Protein AF-A0A6N8NSC6-F1 (afdb_monomer_lite)

Sequence (144 aa):
LTRPIISEYSGTIKFENVEEGVTVAKQMDEVTGLSTLVVIDAKRRTAATKGIRPQVKLLDSSGAEVKIPGTDHSVTIGFQVGALITVKDGQQVHVGEVLARIPTESQKTRDITGGLPRVAELFEARSPKDAAVLAEVTGTVSFG

Radius of gyration: 26.9 Å; chains: 1; bounding box: 73×30×63 Å

Foldseek 3Di:
DKDFDFDQAWAFKAKDLQDDPAQWHWDQDPVPRDTWIFGADRPDDDPVCVPRFIKIFGAHPVRHTPADPPDPDGDIGT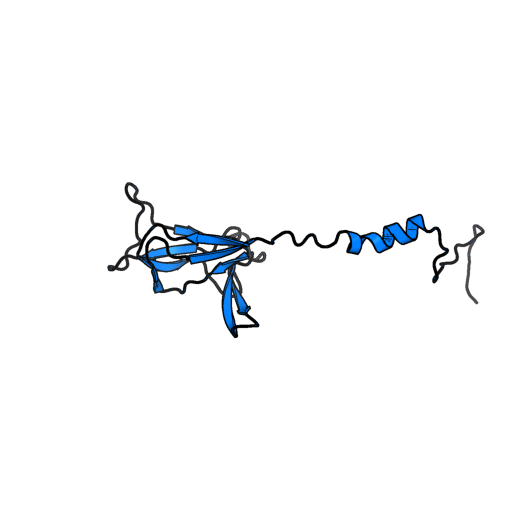DDHQWTAPDDHRDTDHRGDTGTIRDDPPPPVPPCVVVCPVVVCVVVPDDDPDDDDDDPDDDDDDDD

pLDDT: mean 81.23, std 14.31, range [49.88, 96.38]

Structure (mmCIF, N/CA/C/O backbone):
data_AF-A0A6N8NSC6-F1
#
_entry.id   AF-A0A6N8NSC6-F1
#
loop_
_atom_site.group_PDB
_atom_site.id
_atom_site.type_symbol
_atom_site.label_atom_id
_atom_site.label_alt_id
_atom_site.label_comp_id
_atom_site.label_asym_id
_atom_site.label_entity_id
_atom_site.label_seq_id
_atom_site.pdbx_PDB_ins_code
_atom_site.Cartn_x
_atom_site.Cartn_y
_atom_site.Cartn_z
_atom_site.occupancy
_atom_site.B_iso_or_equiv
_atom_site.auth_seq_id
_atom_site.auth_comp_id
_atom_site.auth_asym_id
_atom_site.auth_atom_id
_atom_site.pdbx_PDB_model_num
ATOM 1 N N . LEU A 1 1 ? -3.190 -10.294 -16.459 1.00 71.56 1 LEU A N 1
ATOM 2 C CA . LEU A 1 1 ? -4.136 -10.538 -15.341 1.00 71.56 1 LEU A CA 1
ATOM 3 C C . LEU A 1 1 ? -3.684 -9.724 -14.125 1.00 71.56 1 LEU A C 1
ATOM 5 O O . LEU A 1 1 ? -2.545 -9.268 -14.108 1.00 71.56 1 LEU A O 1
ATOM 9 N N . THR A 1 2 ? -4.533 -9.496 -13.124 1.00 83.12 2 THR A N 1
ATOM 10 C CA . THR A 1 2 ? -4.126 -8.836 -11.866 1.00 83.12 2 THR A CA 1
ATOM 11 C C . THR A 1 2 ? -4.566 -9.685 -10.686 1.00 83.12 2 THR A C 1
ATOM 13 O O . THR A 1 2 ? -5.714 -10.129 -10.679 1.00 83.12 2 THR A O 1
ATOM 16 N N . ARG A 1 3 ? -3.706 -9.875 -9.684 1.00 91.38 3 ARG A N 1
ATOM 17 C CA . ARG A 1 3 ? -4.076 -10.535 -8.427 1.00 91.38 3 ARG A CA 1
ATOM 18 C C . ARG A 1 3 ? -4.576 -9.478 -7.431 1.00 91.38 3 ARG A C 1
ATOM 20 O O . ARG A 1 3 ? -3.787 -8.599 -7.083 1.00 91.38 3 ARG A O 1
ATOM 27 N N . PRO A 1 4 ? -5.849 -9.506 -7.003 1.00 93.94 4 PRO A N 1
ATOM 28 C CA . PRO A 1 4 ? -6.360 -8.542 -6.035 1.00 93.94 4 PRO A CA 1
ATOM 29 C C . PRO A 1 4 ? -5.898 -8.885 -4.611 1.00 93.94 4 PRO A C 1
ATOM 31 O O . PRO A 1 4 ? -5.725 -10.054 -4.271 1.00 93.94 4 PRO A O 1
ATOM 34 N N . ILE A 1 5 ? -5.726 -7.856 -3.787 1.00 94.50 5 ILE A N 1
ATOM 35 C CA . ILE A 1 5 ? -5.630 -7.936 -2.328 1.00 94.50 5 ILE A CA 1
ATOM 36 C C . ILE A 1 5 ? -6.976 -7.449 -1.795 1.00 94.50 5 ILE A C 1
ATOM 38 O O . ILE A 1 5 ? -7.385 -6.329 -2.103 1.00 94.50 5 ILE A O 1
ATOM 42 N N . ILE A 1 6 ? -7.671 -8.308 -1.056 1.00 94.62 6 ILE A N 1
ATOM 43 C CA . ILE A 1 6 ? -9.063 -8.113 -0.643 1.00 94.62 6 ILE A CA 1
ATOM 44 C C . ILE A 1 6 ? -9.126 -7.997 0.880 1.00 94.62 6 ILE A C 1
ATOM 46 O O . ILE A 1 6 ? -8.399 -8.706 1.574 1.00 94.62 6 ILE A O 1
ATOM 50 N N . SER A 1 7 ? -9.983 -7.113 1.391 1.00 94.12 7 SER A N 1
ATOM 51 C CA . SER A 1 7 ? -10.252 -7.024 2.826 1.00 94.12 7 SER A CA 1
ATOM 52 C C . SER A 1 7 ? -11.219 -8.117 3.282 1.00 94.12 7 SER A C 1
ATOM 54 O O . SER A 1 7 ? -12.296 -8.281 2.710 1.00 94.12 7 SER A O 1
ATOM 56 N N . GLU A 1 8 ? -10.872 -8.828 4.352 1.00 92.31 8 GLU A N 1
ATOM 57 C CA . GLU A 1 8 ? -11.766 -9.785 5.024 1.00 92.31 8 GLU A CA 1
ATOM 58 C C . GLU A 1 8 ? -12.642 -9.125 6.100 1.00 92.31 8 GLU A C 1
ATOM 60 O O . GLU A 1 8 ? -13.584 -9.735 6.599 1.00 92.31 8 GLU A O 1
ATOM 65 N N . TYR A 1 9 ? -12.353 -7.867 6.440 1.00 93.38 9 TYR A N 1
ATOM 66 C CA . TYR A 1 9 ? -13.011 -7.131 7.515 1.00 93.38 9 TYR A CA 1
ATOM 67 C C . TYR A 1 9 ? -13.478 -5.760 7.024 1.00 93.38 9 TYR A C 1
ATOM 69 O O . TYR A 1 9 ? -12.880 -5.161 6.126 1.00 93.38 9 TYR A O 1
ATOM 77 N N . SER A 1 10 ? -14.548 -5.256 7.631 1.00 93.75 10 SER A N 1
ATOM 78 C CA . SER A 1 10 ? -15.019 -3.888 7.408 1.00 93.75 10 SER A CA 1
ATOM 79 C C . SER A 1 10 ? -14.336 -2.929 8.378 1.00 93.75 10 SER A C 1
ATOM 81 O O . SER A 1 10 ? -14.073 -3.288 9.524 1.00 93.75 10 SER A O 1
ATOM 83 N N . GLY A 1 11 ? -14.102 -1.697 7.945 1.00 94.50 11 GLY A N 1
ATOM 84 C CA . GLY A 1 11 ? -13.529 -0.657 8.793 1.00 94.50 11 GLY A CA 1
ATOM 85 C C . GLY A 1 11 ? -13.060 0.545 7.991 1.00 94.50 11 GLY A C 1
ATOM 86 O O . GLY A 1 11 ? -13.210 0.602 6.775 1.00 94.50 11 GLY A O 1
ATOM 87 N N . THR A 1 12 ? -12.485 1.514 8.680 1.00 96.38 12 THR A N 1
ATOM 88 C CA . THR A 1 12 ? -11.854 2.682 8.075 1.00 96.38 12 THR A CA 1
ATOM 89 C C . THR A 1 12 ? -10.374 2.394 7.864 1.00 96.38 12 THR A C 1
ATOM 91 O O . THR A 1 12 ? -9.669 2.015 8.796 1.00 96.38 12 THR A O 1
ATOM 94 N N . ILE A 1 13 ? -9.900 2.571 6.635 1.00 95.88 13 ILE A N 1
ATOM 95 C CA . ILE A 1 13 ? -8.503 2.384 6.248 1.00 95.88 13 ILE A CA 1
ATOM 96 C C . ILE A 1 13 ? -7.626 3.359 7.030 1.00 95.88 13 ILE A C 1
ATOM 98 O O . ILE A 1 13 ? -7.851 4.568 6.996 1.00 95.88 13 ILE A O 1
ATOM 102 N N . LYS A 1 14 ? -6.594 2.828 7.682 1.00 95.94 14 LYS A N 1
ATOM 103 C CA . LYS A 1 14 ? -5.501 3.601 8.256 1.00 95.94 14 LYS A CA 1
ATOM 104 C C . LYS A 1 14 ? -4.185 3.142 7.654 1.00 95.94 14 LYS A C 1
ATOM 106 O O . LYS A 1 14 ? -3.768 2.002 7.851 1.00 95.94 14 LYS A O 1
ATOM 111 N N . PHE A 1 15 ? -3.536 4.023 6.909 1.00 95.25 15 PHE A N 1
ATOM 112 C CA . PHE A 1 15 ? -2.228 3.752 6.331 1.00 95.25 15 PHE A CA 1
ATOM 113 C C . PHE A 1 15 ? -1.142 3.733 7.405 1.00 95.25 15 PHE A C 1
ATOM 115 O O . PHE A 1 15 ? -1.070 4.609 8.266 1.00 95.25 15 PHE A O 1
ATOM 122 N N . GLU A 1 16 ? -0.265 2.740 7.311 1.00 93.19 16 GLU A N 1
ATOM 123 C CA . GLU A 1 16 ? 0.936 2.615 8.122 1.00 93.19 16 GLU A CA 1
ATOM 124 C C . GLU A 1 16 ? 2.114 2.336 7.187 1.00 93.19 16 GLU A C 1
ATOM 126 O O . GLU A 1 16 ? 2.049 1.467 6.316 1.00 93.19 16 GLU A O 1
ATOM 131 N N . ASN A 1 17 ? 3.194 3.102 7.337 1.00 90.38 17 ASN A N 1
ATOM 132 C CA . ASN A 1 17 ? 4.372 3.031 6.470 1.00 90.38 17 ASN A CA 1
ATOM 133 C C . ASN A 1 17 ? 4.086 3.287 4.976 1.00 90.38 17 ASN A C 1
ATOM 135 O O . ASN A 1 17 ? 4.789 2.752 4.117 1.00 90.38 17 ASN A O 1
ATOM 139 N N . VAL A 1 18 ? 3.059 4.074 4.638 1.00 91.00 18 VAL A N 1
ATOM 140 C CA . VAL A 1 18 ? 2.748 4.498 3.261 1.00 91.00 18 VAL A CA 1
ATOM 141 C C . VAL A 1 18 ? 3.238 5.933 3.070 1.00 91.00 18 VAL A C 1
ATOM 143 O O . VAL A 1 18 ? 2.538 6.888 3.389 1.00 91.00 18 VAL A O 1
ATOM 146 N N . GLU A 1 19 ? 4.459 6.081 2.564 1.00 90.00 19 GLU A N 1
ATOM 147 C CA . GLU A 1 19 ? 5.145 7.361 2.402 1.00 90.00 19 GLU A CA 1
ATOM 148 C C . GLU A 1 19 ? 5.550 7.560 0.938 1.00 90.00 19 GLU A C 1
ATOM 150 O O . GLU A 1 19 ? 6.284 6.748 0.358 1.00 90.00 19 GLU A O 1
ATOM 155 N N . GLU A 1 20 ? 5.064 8.645 0.330 1.00 89.31 20 GLU A N 1
ATOM 156 C CA . GLU A 1 20 ? 5.353 8.977 -1.065 1.00 89.31 20 GLU A CA 1
ATOM 157 C C . GLU A 1 20 ? 6.847 9.275 -1.267 1.00 89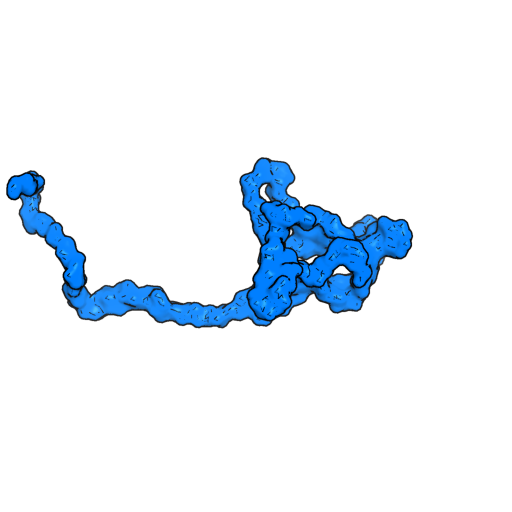.31 20 GLU A C 1
ATOM 159 O O . GLU A 1 20 ? 7.465 10.037 -0.529 1.00 89.31 20 GLU A O 1
ATOM 164 N N . GLY A 1 21 ? 7.445 8.633 -2.270 1.00 86.50 21 GLY A N 1
ATOM 165 C CA . GLY A 1 21 ? 8.876 8.686 -2.560 1.00 86.50 21 GLY A CA 1
ATOM 16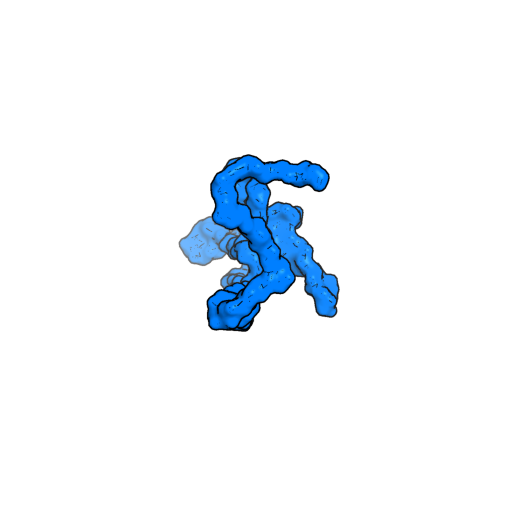6 C C . GLY A 1 21 ? 9.738 7.758 -1.695 1.00 86.50 21 GLY A C 1
ATOM 167 O O . GLY A 1 21 ? 10.926 7.610 -1.994 1.00 86.50 21 GLY A O 1
ATOM 168 N N . VAL A 1 22 ? 9.168 7.115 -0.667 1.00 87.69 22 VAL A N 1
ATOM 169 C CA . VAL A 1 22 ? 9.888 6.200 0.237 1.00 87.69 22 VAL A CA 1
ATOM 170 C C . VAL A 1 22 ? 9.406 4.761 0.068 1.00 87.69 22 VAL A C 1
ATOM 172 O O . VAL A 1 22 ? 10.191 3.909 -0.344 1.00 87.69 22 VAL A O 1
ATOM 175 N N . THR A 1 23 ? 8.132 4.486 0.356 1.00 89.06 23 THR A N 1
ATOM 176 C CA . THR A 1 23 ? 7.527 3.143 0.253 1.00 89.06 23 THR A CA 1
ATOM 177 C C . THR A 1 23 ? 6.495 3.046 -0.864 1.00 89.06 23 THR A C 1
ATOM 179 O O . THR A 1 23 ? 6.217 1.952 -1.357 1.00 89.06 23 THR A O 1
ATOM 182 N N . VAL A 1 24 ? 5.954 4.181 -1.316 1.00 92.12 24 VAL A N 1
ATOM 183 C CA . VAL A 1 24 ? 5.065 4.262 -2.478 1.00 92.12 24 VAL A CA 1
ATOM 184 C C . VAL A 1 24 ? 5.501 5.363 -3.438 1.00 92.12 24 VAL A C 1
ATOM 186 O O . VAL A 1 24 ? 6.109 6.349 -3.040 1.00 92.12 24 VAL A O 1
ATOM 189 N N . ALA A 1 25 ? 5.182 5.213 -4.716 1.00 91.56 25 ALA A N 1
ATOM 190 C CA . ALA A 1 25 ? 5.338 6.240 -5.735 1.00 91.56 25 ALA A CA 1
ATOM 191 C C . ALA A 1 25 ? 3.992 6.517 -6.398 1.00 91.56 25 ALA A C 1
ATOM 193 O O . ALA A 1 25 ? 3.191 5.608 -6.612 1.00 91.56 25 ALA A O 1
ATOM 194 N N . LYS A 1 26 ? 3.750 7.774 -6.751 1.00 90.50 26 LYS A N 1
ATOM 195 C CA . LYS A 1 26 ? 2.569 8.170 -7.506 1.00 90.50 26 LYS A CA 1
ATOM 196 C C . LYS A 1 26 ? 2.795 7.866 -8.985 1.00 90.50 26 LYS A C 1
ATOM 198 O O . LYS A 1 26 ? 3.675 8.447 -9.613 1.00 90.50 26 LYS A O 1
ATOM 203 N N . GLN A 1 27 ? 2.010 6.950 -9.536 1.00 84.75 27 GLN A N 1
ATOM 204 C CA . GLN A 1 27 ? 1.983 6.654 -10.962 1.00 84.75 27 GLN A CA 1
ATOM 205 C C . GLN A 1 27 ? 0.726 7.265 -11.571 1.00 84.75 27 GLN A C 1
ATOM 207 O O . GLN A 1 27 ? -0.387 7.024 -11.104 1.00 84.75 27 GLN A O 1
ATOM 212 N N . MET A 1 28 ? 0.911 8.071 -12.610 1.00 81.31 28 MET A N 1
ATOM 213 C CA . MET A 1 28 ? -0.194 8.594 -13.400 1.00 81.31 28 MET A CA 1
ATOM 214 C C . MET A 1 28 ? -0.574 7.553 -14.451 1.00 81.31 28 MET A C 1
ATOM 216 O O . MET A 1 28 ? 0.288 7.047 -15.167 1.00 81.31 28 MET A O 1
ATOM 220 N N . ASP A 1 29 ? -1.853 7.213 -14.515 1.00 75.94 29 ASP A N 1
ATOM 221 C CA . ASP A 1 29 ? -2.407 6.458 -15.631 1.00 75.94 29 ASP A CA 1
ATOM 222 C C . ASP A 1 29 ? -2.562 7.409 -16.828 1.00 75.94 29 ASP A C 1
ATOM 224 O O . ASP A 1 29 ? -3.281 8.404 -16.744 1.00 75.94 29 ASP A O 1
ATOM 228 N N . GLU A 1 30 ? -1.868 7.124 -17.929 1.00 71.75 30 GLU A N 1
ATOM 229 C CA . GLU A 1 30 ? -1.856 7.960 -19.137 1.00 71.75 30 GLU A CA 1
ATOM 230 C C . GLU A 1 30 ? -3.227 8.043 -19.826 1.00 71.75 30 GLU A C 1
ATOM 232 O O . GLU A 1 30 ? -3.496 9.007 -20.539 1.00 71.75 30 GLU A O 1
ATOM 237 N N . VAL A 1 31 ? -4.104 7.055 -19.612 1.00 73.94 31 VAL A N 1
ATOM 238 C CA . VAL A 1 31 ? -5.428 7.006 -20.248 1.00 73.94 31 VAL A CA 1
ATOM 239 C C . VAL A 1 31 ? -6.449 7.800 -19.443 1.00 73.94 31 VAL A C 1
ATOM 241 O O . VAL A 1 31 ? -7.227 8.569 -20.002 1.00 73.94 31 VAL A O 1
ATOM 244 N N . THR A 1 32 ? -6.470 7.601 -18.124 1.00 75.62 32 THR A N 1
ATOM 245 C CA . THR A 1 32 ? -7.486 8.203 -17.244 1.00 75.62 32 THR A CA 1
ATOM 246 C C . THR A 1 32 ? -7.026 9.505 -16.588 1.00 75.62 3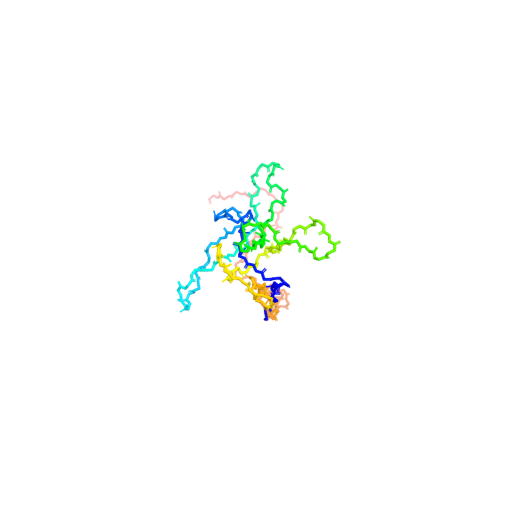2 THR A C 1
ATOM 248 O O . THR A 1 32 ? -7.852 10.241 -16.052 1.00 75.62 32 THR A O 1
ATOM 251 N N . GLY A 1 33 ? -5.720 9.793 -16.588 1.00 76.94 33 GLY A N 1
ATOM 252 C CA . GLY A 1 33 ? -5.113 10.912 -15.860 1.00 76.94 33 GLY A CA 1
ATOM 253 C C . GLY A 1 33 ? -5.157 10.754 -14.335 1.00 76.94 33 GLY A C 1
ATOM 254 O O . GLY A 1 33 ? -4.708 11.639 -13.600 1.00 76.94 33 GLY A O 1
ATOM 255 N N . LEU A 1 34 ? -5.695 9.639 -13.828 1.00 76.38 34 LEU A N 1
ATOM 256 C CA . LEU A 1 34 ? -5.798 9.380 -12.401 1.00 76.38 34 LEU A CA 1
ATOM 257 C C . LEU A 1 34 ? -4.440 8.966 -11.844 1.00 76.38 34 LEU A C 1
ATOM 259 O O . LEU A 1 34 ? -3.685 8.192 -12.431 1.00 76.38 34 LEU A O 1
ATOM 263 N N . SER A 1 35 ? -4.133 9.495 -10.668 1.00 80.50 35 SER A N 1
ATOM 264 C CA . SER A 1 35 ? -2.922 9.143 -9.943 1.00 80.50 35 SER A CA 1
ATOM 265 C C . SER A 1 35 ? -3.186 7.970 -9.008 1.00 80.50 35 SER A C 1
ATOM 267 O O . SER A 1 35 ? -4.016 8.077 -8.108 1.00 80.50 35 SER A O 1
ATOM 269 N N . THR A 1 36 ? -2.453 6.879 -9.201 1.00 86.62 36 THR A N 1
ATOM 270 C CA . THR A 1 36 ? -2.504 5.670 -8.372 1.00 86.62 36 THR A CA 1
ATOM 271 C C . THR A 1 36 ? -1.213 5.546 -7.573 1.00 86.62 36 THR A C 1
ATOM 273 O O . THR A 1 36 ? -0.137 5.880 -8.068 1.00 86.62 36 THR A O 1
ATOM 276 N N . LEU A 1 37 ? -1.298 5.073 -6.331 1.00 92.25 37 LEU A N 1
ATOM 277 C CA . LEU A 1 37 ? -0.111 4.791 -5.526 1.00 92.25 37 LEU A CA 1
ATOM 278 C C . LEU A 1 37 ? 0.413 3.393 -5.855 1.00 92.25 37 LEU A C 1
ATOM 280 O O . LEU A 1 37 ? -0.337 2.420 -5.837 1.00 92.25 37 LEU A O 1
ATOM 284 N N . VAL A 1 38 ? 1.706 3.291 -6.134 1.00 92.94 38 VAL A N 1
ATOM 285 C CA . VAL A 1 38 ? 2.389 2.038 -6.459 1.00 92.94 38 VAL A CA 1
ATOM 286 C C . VAL A 1 38 ? 3.430 1.761 -5.404 1.00 92.94 38 VAL A C 1
ATOM 288 O O . VAL A 1 38 ? 4.268 2.613 -5.123 1.00 92.94 38 VAL A O 1
ATOM 291 N N . VAL A 1 39 ? 3.397 0.570 -4.821 1.00 92.19 39 VAL A N 1
ATOM 292 C CA . VAL A 1 39 ? 4.388 0.175 -3.822 1.00 92.19 39 VAL A CA 1
ATOM 293 C C . VAL A 1 39 ? 5.745 -0.007 -4.481 1.00 92.19 39 VAL A C 1
ATOM 295 O O . VAL A 1 39 ? 5.899 -0.817 -5.397 1.00 92.19 39 VAL A O 1
ATOM 298 N N . ILE A 1 40 ? 6.737 0.719 -3.978 1.00 89.88 40 ILE A N 1
ATOM 299 C CA . ILE A 1 40 ? 8.124 0.648 -4.432 1.00 89.88 40 ILE A CA 1
ATOM 300 C C . ILE A 1 40 ? 8.993 -0.008 -3.364 1.00 89.88 40 ILE A C 1
ATOM 302 O O . ILE A 1 40 ? 8.657 -0.028 -2.182 1.00 89.88 40 ILE A O 1
ATOM 306 N N . ASP A 1 41 ? 10.129 -0.557 -3.786 1.00 84.06 41 ASP A N 1
ATOM 307 C CA . ASP A 1 41 ? 11.143 -1.001 -2.837 1.00 84.06 41 ASP A CA 1
ATOM 308 C C . ASP A 1 41 ? 11.776 0.221 -2.161 1.00 84.06 41 ASP A C 1
ATOM 310 O O . ASP A 1 41 ? 12.192 1.174 -2.833 1.00 84.06 41 ASP A O 1
ATOM 314 N N . ALA A 1 42 ? 11.860 0.188 -0.833 1.00 71.56 42 ALA A N 1
ATOM 315 C CA . ALA A 1 42 ? 12.476 1.241 -0.047 1.00 71.56 42 ALA A CA 1
ATOM 316 C C . ALA A 1 42 ? 13.984 1.254 -0.343 1.00 71.56 42 ALA A C 1
ATOM 318 O O . ALA A 1 42 ? 14.775 0.503 0.235 1.00 71.56 42 ALA A O 1
ATOM 319 N N . LYS A 1 43 ? 14.408 2.099 -1.292 1.00 62.12 43 LYS A N 1
ATOM 320 C CA . LYS A 1 43 ? 15.816 2.224 -1.686 1.00 62.12 43 LYS A CA 1
ATOM 321 C C . LYS A 1 43 ? 16.672 2.592 -0.474 1.00 62.12 43 LYS A C 1
ATOM 323 O O . LYS A 1 43 ? 16.679 3.740 -0.043 1.00 62.12 43 LYS A O 1
ATOM 328 N N . ARG A 1 44 ? 17.427 1.600 0.018 1.00 53.94 44 ARG A N 1
ATOM 329 C CA . ARG A 1 44 ? 18.662 1.686 0.825 1.00 53.94 44 ARG A CA 1
ATOM 330 C C . ARG A 1 44 ? 18.925 3.073 1.440 1.00 53.94 44 ARG A C 1
ATOM 332 O O . ARG A 1 44 ? 19.846 3.771 1.024 1.00 53.94 44 ARG A O 1
ATOM 339 N N . ARG A 1 45 ? 18.186 3.443 2.486 1.00 53.31 45 ARG A N 1
ATOM 340 C CA . ARG A 1 45 ? 18.664 4.419 3.471 1.00 53.31 45 ARG A CA 1
ATOM 341 C C . ARG A 1 45 ? 18.573 3.804 4.858 1.00 53.31 45 ARG A C 1
ATOM 343 O O . ARG A 1 45 ? 17.501 3.365 5.250 1.00 53.31 45 ARG A O 1
ATOM 350 N N . THR A 1 46 ? 19.743 3.773 5.506 1.00 52.41 46 THR A N 1
ATOM 351 C CA . THR A 1 46 ? 20.055 3.347 6.884 1.00 52.41 46 THR A CA 1
ATOM 352 C C . THR A 1 46 ? 19.579 1.942 7.291 1.00 52.41 46 THR A C 1
ATOM 354 O O . THR A 1 46 ? 18.575 1.412 6.829 1.00 52.41 46 THR A O 1
ATOM 357 N N . ALA A 1 47 ? 20.337 1.279 8.168 1.00 53.28 47 ALA A N 1
ATOM 358 C CA . ALA A 1 47 ? 20.039 -0.082 8.628 1.00 53.28 47 ALA A CA 1
ATOM 359 C C . ALA A 1 47 ? 18.671 -0.219 9.340 1.00 53.28 47 ALA A C 1
ATOM 361 O O . ALA A 1 47 ? 18.181 -1.335 9.474 1.00 53.28 47 ALA A O 1
ATOM 362 N N . ALA A 1 48 ? 18.049 0.898 9.740 1.00 53.69 48 ALA A N 1
ATOM 363 C CA . ALA A 1 48 ? 16.766 0.963 10.442 1.00 53.69 48 ALA A CA 1
ATOM 364 C C . ALA A 1 48 ? 15.525 0.882 9.526 1.00 53.69 48 ALA A C 1
ATOM 366 O O . ALA A 1 48 ? 14.459 0.497 9.989 1.00 53.69 48 ALA A O 1
ATOM 367 N N . THR A 1 49 ? 15.651 1.192 8.230 1.00 52.09 49 THR A N 1
ATOM 368 C CA . THR A 1 49 ? 14.528 1.176 7.261 1.00 52.09 49 THR A CA 1
ATOM 369 C C . THR A 1 49 ? 14.454 -0.146 6.481 1.00 52.09 49 THR A C 1
ATOM 371 O O . THR A 1 49 ? 13.575 -0.356 5.645 1.00 52.09 49 THR A O 1
ATOM 374 N N . LYS A 1 50 ? 15.397 -1.066 6.731 1.00 52.06 50 LYS A N 1
ATOM 375 C CA . LYS A 1 50 ? 15.442 -2.395 6.110 1.00 52.06 50 LYS A CA 1
ATOM 376 C C . LYS A 1 50 ? 14.264 -3.230 6.622 1.00 52.06 50 LYS A C 1
ATOM 378 O O . LYS A 1 50 ? 14.317 -3.773 7.718 1.00 52.06 50 LYS A O 1
ATOM 383 N N . GLY A 1 51 ? 13.225 -3.359 5.802 1.00 63.84 51 GLY A N 1
ATOM 384 C CA . GLY A 1 51 ? 12.074 -4.220 6.085 1.00 63.84 51 GLY A CA 1
ATOM 385 C C . GLY A 1 51 ? 10.783 -3.487 6.442 1.00 63.84 51 GLY A C 1
ATOM 386 O O . GLY A 1 51 ? 9.788 -4.157 6.704 1.00 63.84 51 GLY A O 1
ATOM 387 N N . ILE A 1 52 ? 10.765 -2.151 6.402 1.00 77.25 52 ILE A N 1
ATOM 388 C CA . ILE A 1 52 ? 9.519 -1.390 6.513 1.00 77.25 52 ILE A CA 1
ATOM 389 C C . ILE A 1 52 ? 8.673 -1.672 5.269 1.00 77.25 52 ILE A C 1
ATOM 391 O O . ILE A 1 52 ? 9.098 -1.409 4.143 1.00 77.25 52 ILE A O 1
ATOM 395 N N . ARG A 1 53 ? 7.489 -2.252 5.476 1.00 83.62 53 ARG A N 1
ATOM 396 C CA . ARG A 1 53 ? 6.534 -2.563 4.411 1.00 83.62 53 ARG A CA 1
ATOM 397 C C . ARG A 1 53 ? 5.300 -1.679 4.570 1.00 83.62 53 ARG A C 1
ATOM 399 O O . ARG A 1 53 ? 4.799 -1.578 5.692 1.00 83.62 53 ARG A O 1
ATOM 406 N N . PRO A 1 54 ? 4.808 -1.066 3.481 1.00 92.31 54 PRO A N 1
ATOM 407 C CA . PRO A 1 54 ? 3.548 -0.345 3.522 1.00 92.31 54 PRO A CA 1
ATOM 408 C C . PRO A 1 54 ? 2.422 -1.320 3.834 1.00 92.31 54 PRO A C 1
ATOM 410 O O . PRO A 1 54 ? 2.334 -2.401 3.245 1.00 92.31 54 PRO A O 1
ATOM 413 N N . GLN A 1 55 ? 1.571 -0.936 4.772 1.00 94.19 55 GLN A N 1
ATOM 414 C CA . GLN A 1 55 ? 0.461 -1.750 5.225 1.00 94.19 55 GLN A CA 1
ATOM 415 C C . GLN A 1 55 ? -0.734 -0.887 5.609 1.00 94.19 55 GLN A C 1
ATOM 417 O O . GLN A 1 55 ? -0.660 0.338 5.710 1.00 94.19 55 GLN A O 1
ATOM 422 N N . VAL A 1 56 ? -1.859 -1.558 5.793 1.00 94.88 56 VAL A N 1
ATOM 423 C CA . VAL A 1 56 ? -3.119 -0.958 6.195 1.00 94.88 56 VAL A CA 1
ATOM 424 C C . VAL A 1 56 ? -3.603 -1.622 7.460 1.00 94.88 56 VAL A C 1
ATOM 426 O O . VAL A 1 56 ? -3.649 -2.849 7.541 1.00 94.88 56 VAL A O 1
ATOM 429 N N . LYS A 1 57 ? -4.032 -0.798 8.405 1.00 94.81 57 LYS A N 1
ATOM 430 C CA . LYS A 1 57 ? -4.869 -1.207 9.522 1.00 94.81 57 LYS A CA 1
ATOM 431 C C . LYS A 1 57 ? -6.307 -0.791 9.265 1.00 94.81 57 LYS A C 1
ATOM 433 O O . LYS A 1 57 ? -6.569 0.148 8.514 1.00 94.81 57 LYS A O 1
ATOM 438 N N . LEU A 1 58 ? -7.237 -1.492 9.894 1.00 94.94 58 LEU A N 1
ATOM 439 C CA . LEU A 1 58 ? -8.649 -1.136 9.862 1.00 94.94 58 LEU A CA 1
ATOM 440 C C . LEU A 1 58 ? -9.047 -0.578 11.218 1.00 94.94 58 LEU A C 1
ATOM 442 O O . LEU A 1 58 ? -8.726 -1.170 12.245 1.00 94.94 58 LEU A O 1
ATOM 446 N N . LEU A 1 59 ? -9.741 0.553 11.211 1.00 94.44 59 LEU A N 1
ATOM 447 C CA . LEU A 1 59 ? -10.322 1.164 12.398 1.00 94.44 59 LEU A CA 1
ATOM 448 C C . LEU A 1 59 ? -11.831 0.924 12.423 1.00 94.44 59 LEU A C 1
ATOM 450 O O . LEU A 1 59 ? -12.491 0.943 11.385 1.00 94.44 59 LEU A O 1
ATOM 454 N N . ASP A 1 60 ? -12.385 0.708 13.604 1.00 92.50 60 ASP A N 1
ATOM 455 C CA . ASP A 1 60 ? -13.823 0.634 13.811 1.00 92.50 60 ASP A CA 1
ATOM 456 C C . ASP A 1 60 ? -14.457 2.037 13.902 1.00 92.50 60 ASP A C 1
ATOM 458 O O . ASP A 1 60 ? -13.797 3.071 13.760 1.00 92.50 60 ASP A O 1
ATOM 462 N N . SER A 1 61 ? -15.766 2.093 14.152 1.00 89.00 61 SER A N 1
ATOM 463 C CA . SER A 1 61 ? -16.505 3.352 14.315 1.00 89.00 61 SER A CA 1
ATOM 464 C C . SER A 1 61 ? -16.080 4.180 15.534 1.00 89.00 61 SER A C 1
ATOM 466 O O . SER A 1 61 ? -16.398 5.364 15.600 1.00 89.00 61 SER A O 1
ATOM 468 N N . SER A 1 62 ? -15.400 3.570 16.506 1.00 88.25 62 SER A N 1
ATOM 469 C CA . SER A 1 62 ? -14.847 4.242 17.686 1.00 88.25 62 SER A CA 1
ATOM 470 C C . SER A 1 62 ? -13.407 4.725 17.476 1.00 88.25 62 SER A C 1
ATOM 472 O O . SER A 1 62 ? -12.853 5.402 18.340 1.00 88.25 62 SER A O 1
ATOM 474 N N . GLY A 1 63 ? -12.809 4.416 16.320 1.00 88.12 63 GLY A N 1
ATOM 475 C CA . GLY A 1 63 ? -11.415 4.714 16.009 1.00 88.12 63 GLY A CA 1
ATOM 476 C C . GLY A 1 63 ? -10.422 3.711 16.600 1.00 88.12 63 GLY A C 1
ATOM 477 O O . GLY A 1 63 ? -9.220 3.964 16.545 1.00 88.12 63 GLY A O 1
ATOM 478 N N . ALA A 1 64 ? -10.893 2.590 17.154 1.00 90.12 64 ALA A N 1
ATOM 479 C CA . ALA A 1 64 ? -10.042 1.515 17.649 1.00 90.12 64 ALA A CA 1
ATOM 480 C C . ALA A 1 64 ? -9.682 0.539 16.522 1.00 90.12 64 ALA A C 1
ATOM 482 O O . ALA A 1 64 ? -10.424 0.384 15.555 1.00 90.12 64 ALA A O 1
ATOM 483 N N . GLU A 1 65 ? -8.531 -0.124 16.629 1.00 92.44 65 GLU A N 1
ATOM 484 C CA . GLU A 1 65 ? -8.104 -1.104 15.628 1.00 92.44 65 GLU A CA 1
ATOM 485 C C . GLU A 1 65 ? -9.029 -2.331 15.636 1.00 92.44 65 GLU A C 1
ATOM 487 O O . GLU A 1 65 ? -9.269 -2.947 16.678 1.00 92.44 65 GLU A O 1
ATOM 492 N N . VAL A 1 66 ? -9.524 -2.710 14.457 1.00 91.44 66 VAL A N 1
ATOM 493 C CA . VAL A 1 66 ? -10.303 -3.935 14.264 1.00 91.44 66 VAL A CA 1
ATOM 494 C C . VAL A 1 66 ? -9.400 -5.123 14.568 1.00 91.44 66 VAL A C 1
ATOM 496 O O . VAL A 1 66 ? -8.320 -5.253 13.991 1.00 91.44 66 VAL A O 1
ATOM 499 N N . LYS A 1 67 ? -9.845 -6.005 15.461 1.00 91.75 67 LYS A N 1
ATOM 500 C CA . LYS A 1 67 ? -9.123 -7.224 15.841 1.00 91.75 67 LYS A CA 1
ATOM 501 C C . LYS A 1 67 ? -9.612 -8.438 15.061 1.00 91.75 67 LYS A C 1
ATOM 503 O O . LYS A 1 67 ? -10.785 -8.531 14.702 1.00 91.75 67 LYS A O 1
ATOM 508 N N . ILE A 1 68 ? -8.710 -9.390 14.844 1.00 88.56 68 ILE A N 1
ATOM 509 C CA . ILE A 1 68 ? -9.037 -10.692 14.262 1.00 88.56 68 ILE A CA 1
ATOM 510 C C . ILE A 1 68 ? -9.864 -11.491 15.287 1.00 88.56 68 ILE A C 1
ATOM 512 O O . ILE A 1 68 ? -9.415 -11.646 16.429 1.00 88.56 68 ILE A O 1
ATOM 516 N N . PRO A 1 69 ? -11.038 -12.035 14.911 1.00 84.62 69 PRO A N 1
ATOM 517 C CA . PRO A 1 69 ? -11.894 -12.804 15.806 1.00 84.62 69 PRO A CA 1
ATOM 518 C C . PRO A 1 69 ? -11.136 -13.936 16.505 1.00 84.62 69 PRO A C 1
ATOM 520 O O . PRO A 1 69 ? -10.474 -14.748 15.865 1.00 84.62 69 PRO A O 1
ATOM 523 N N . GLY A 1 70 ? -11.246 -13.993 17.833 1.00 85.62 70 GLY A N 1
ATOM 524 C CA . GLY A 1 70 ? -10.582 -15.014 18.647 1.00 85.62 70 GLY A CA 1
ATOM 525 C C . GLY A 1 70 ? -9.115 -14.728 18.981 1.00 85.62 70 GLY A C 1
ATOM 526 O O . GLY A 1 70 ? -8.479 -15.567 19.612 1.00 85.62 70 GLY A O 1
ATOM 527 N N . THR A 1 71 ? -8.575 -13.562 18.609 1.00 89.69 71 THR A N 1
ATOM 528 C CA . THR A 1 71 ? -7.219 -13.141 18.993 1.00 89.69 71 THR A CA 1
ATOM 529 C C . THR A 1 71 ? -7.186 -11.678 19.433 1.00 89.69 71 THR A C 1
ATOM 531 O O . THR A 1 71 ? -8.079 -10.898 19.112 1.00 89.69 71 THR A O 1
ATOM 534 N N . ASP A 1 72 ? -6.118 -11.283 20.124 1.00 86.19 72 ASP A N 1
ATOM 535 C CA . ASP A 1 72 ? -5.846 -9.875 20.441 1.00 86.19 72 ASP A CA 1
ATOM 536 C C . ASP A 1 72 ? -5.073 -9.133 19.339 1.00 86.19 72 ASP A C 1
ATOM 538 O O . ASP A 1 72 ? -4.668 -7.985 19.524 1.00 86.19 72 ASP A O 1
ATOM 542 N N . HIS A 1 73 ? -4.876 -9.765 18.180 1.00 87.56 73 HIS A N 1
ATOM 543 C CA . HIS A 1 73 ? -4.129 -9.182 17.074 1.00 87.56 73 HIS A CA 1
ATOM 544 C C . HIS A 1 73 ? -5.013 -8.292 16.203 1.00 87.56 73 HIS A C 1
ATOM 546 O O . HIS A 1 73 ? -6.085 -8.698 15.750 1.00 87.56 73 HIS A O 1
ATOM 552 N N . SER A 1 74 ? -4.526 -7.087 15.924 1.00 89.56 74 SER A N 1
ATOM 553 C CA . SER A 1 74 ? -5.159 -6.152 15.000 1.00 89.56 74 SER A CA 1
ATOM 554 C C . SER A 1 74 ? -5.041 -6.620 13.551 1.00 89.56 74 SER A C 1
ATOM 556 O O . SER A 1 74 ? -3.994 -7.111 13.117 1.00 89.56 74 SER A O 1
ATOM 558 N N . VAL A 1 75 ? -6.100 -6.408 12.773 1.00 91.25 75 VAL A N 1
ATOM 559 C CA . VAL A 1 75 ? -6.124 -6.671 11.335 1.00 91.25 75 VAL A CA 1
ATOM 560 C C . VAL A 1 75 ? -5.131 -5.738 10.654 1.00 91.25 75 VAL A C 1
ATOM 562 O O . VAL A 1 75 ? -5.318 -4.521 10.622 1.00 91.25 75 VAL A O 1
ATOM 565 N N . THR A 1 76 ? -4.073 -6.328 10.105 1.00 91.94 76 THR A N 1
ATOM 566 C CA . THR A 1 76 ? -3.023 -5.611 9.381 1.00 91.94 76 THR A CA 1
ATOM 567 C C . THR A 1 76 ? -2.812 -6.276 8.030 1.00 91.94 76 THR A C 1
ATOM 569 O O . THR A 1 76 ? -2.546 -7.475 7.953 1.00 91.94 76 THR A O 1
ATOM 572 N N . ILE A 1 77 ? -2.933 -5.501 6.955 1.00 93.75 77 ILE A N 1
ATOM 573 C CA . ILE A 1 77 ? -2.854 -5.983 5.576 1.00 93.75 77 ILE A CA 1
ATOM 574 C C . ILE A 1 77 ? -1.665 -5.308 4.900 1.00 93.75 77 ILE A C 1
ATOM 576 O O . ILE A 1 77 ? -1.694 -4.115 4.607 1.00 93.75 77 ILE A O 1
ATOM 580 N N . GLY A 1 78 ? -0.600 -6.073 4.669 1.00 92.62 78 GLY A N 1
ATOM 581 C CA . GLY A 1 78 ? 0.608 -5.584 4.008 1.00 92.62 78 GLY A CA 1
ATOM 582 C C . GLY A 1 78 ? 0.482 -5.560 2.487 1.00 92.62 78 GLY A C 1
ATOM 583 O O . GLY A 1 78 ? -0.084 -6.472 1.881 1.00 92.62 78 GLY A O 1
ATOM 584 N N . PHE A 1 79 ? 1.086 -4.556 1.855 1.00 93.50 79 PHE A N 1
ATOM 585 C CA . PHE A 1 79 ? 1.194 -4.482 0.405 1.00 93.50 79 PHE A CA 1
ATOM 586 C C . PHE A 1 79 ? 2.566 -4.958 -0.083 1.00 93.50 79 PHE A C 1
ATOM 588 O O . PHE A 1 79 ? 3.611 -4.664 0.499 1.00 93.50 79 PHE A O 1
ATOM 595 N N . GLN A 1 80 ? 2.562 -5.719 -1.178 1.00 90.69 80 GLN A N 1
ATOM 596 C CA . GLN A 1 80 ? 3.780 -6.205 -1.827 1.00 90.69 80 GLN A CA 1
ATOM 597 C C . GLN A 1 80 ? 4.327 -5.155 -2.798 1.00 90.69 80 GLN A C 1
ATOM 599 O O . GLN A 1 80 ? 3.566 -4.364 -3.351 1.00 90.69 80 GLN A O 1
ATOM 604 N N . VAL A 1 81 ? 5.639 -5.180 -3.049 1.00 89.56 81 VAL A N 1
ATOM 605 C CA . VAL A 1 81 ? 6.265 -4.339 -4.083 1.00 89.56 81 VAL A CA 1
ATOM 606 C C . VAL A 1 81 ? 5.593 -4.581 -5.435 1.00 89.56 81 VAL A C 1
ATOM 608 O O . VAL A 1 81 ? 5.333 -5.724 -5.811 1.00 89.56 81 VAL A O 1
ATOM 611 N N . GLY A 1 82 ? 5.284 -3.495 -6.142 1.00 89.25 82 GLY A N 1
ATOM 612 C CA . GLY A 1 82 ? 4.540 -3.508 -7.400 1.00 89.25 82 GLY A CA 1
ATOM 613 C C . GLY A 1 82 ? 3.017 -3.547 -7.243 1.00 89.25 82 GLY A C 1
ATOM 614 O O . GLY A 1 82 ? 2.312 -3.512 -8.250 1.00 89.25 82 GLY A O 1
ATOM 615 N N . ALA A 1 83 ? 2.477 -3.603 -6.021 1.00 93.12 83 ALA A N 1
ATOM 616 C CA . ALA A 1 83 ? 1.038 -3.479 -5.810 1.00 93.12 83 ALA A CA 1
ATOM 617 C C . ALA A 1 83 ? 0.558 -2.049 -6.112 1.00 93.12 83 ALA A C 1
ATOM 619 O O . ALA A 1 83 ? 1.132 -1.072 -5.631 1.00 93.12 83 ALA A O 1
ATOM 620 N N . LEU A 1 84 ? -0.524 -1.946 -6.880 1.00 92.81 84 LEU A N 1
ATOM 621 C CA . LEU A 1 84 ? -1.276 -0.723 -7.139 1.00 92.81 84 LEU A CA 1
ATOM 622 C C . LEU A 1 84 ? -2.331 -0.568 -6.041 1.00 92.81 84 LEU A C 1
ATOM 624 O O . LEU A 1 84 ? -3.278 -1.354 -5.999 1.00 92.81 84 LEU A O 1
ATOM 628 N N . ILE A 1 85 ? -2.173 0.404 -5.150 1.00 93.56 85 ILE A N 1
ATOM 629 C CA . ILE A 1 85 ? -3.126 0.683 -4.072 1.00 93.56 85 ILE A CA 1
ATOM 630 C C . ILE A 1 85 ? -4.300 1.470 -4.658 1.00 93.56 85 ILE A C 1
ATOM 632 O O . ILE A 1 85 ? -4.111 2.533 -5.249 1.00 93.56 85 ILE A O 1
ATOM 636 N N . THR A 1 86 ? -5.511 0.940 -4.497 1.00 91.75 86 THR A N 1
ATOM 637 C CA . THR A 1 86 ? -6.743 1.523 -5.055 1.00 91.75 86 THR A CA 1
ATOM 638 C C . THR A 1 86 ? -7.561 2.303 -4.031 1.00 91.75 86 THR A C 1
ATOM 640 O O . THR A 1 86 ? -8.449 3.061 -4.415 1.00 91.75 86 THR A O 1
ATOM 643 N N . VAL A 1 87 ? -7.261 2.131 -2.744 1.00 92.88 87 VAL A N 1
ATOM 644 C CA . VAL A 1 87 ? -7.934 2.808 -1.627 1.00 92.88 87 VAL A CA 1
ATOM 645 C C . VAL A 1 87 ? -7.158 4.033 -1.142 1.00 92.88 87 VAL A C 1
ATOM 647 O O . VAL A 1 87 ? -5.977 4.201 -1.451 1.00 92.88 87 VAL A O 1
ATOM 650 N N . LYS A 1 88 ? -7.818 4.893 -0.363 1.00 92.94 88 LYS A N 1
ATOM 651 C CA . LYS A 1 88 ? -7.228 6.089 0.263 1.00 92.94 88 LYS A CA 1
ATOM 652 C C . LYS A 1 88 ? -7.189 5.961 1.788 1.00 92.94 88 LYS A C 1
ATOM 654 O O . LYS A 1 88 ? -8.004 5.244 2.364 1.00 92.94 88 LYS A O 1
ATOM 659 N N . ASP A 1 89 ? -6.283 6.692 2.439 1.00 94.31 89 ASP A N 1
ATOM 660 C CA . ASP A 1 89 ? -6.296 6.816 3.904 1.00 94.31 89 ASP A CA 1
ATOM 661 C C . ASP A 1 89 ? -7.623 7.439 4.365 1.00 94.31 89 ASP A C 1
ATOM 663 O O . ASP A 1 89 ? -8.117 8.390 3.754 1.00 94.31 89 ASP A O 1
ATOM 667 N N . GLY A 1 90 ? -8.230 6.872 5.407 1.00 93.94 90 GLY A N 1
ATOM 668 C CA . GLY A 1 90 ? -9.542 7.278 5.911 1.00 93.94 90 GLY A CA 1
ATOM 669 C C . GLY A 1 90 ? -10.742 6.795 5.086 1.00 93.94 90 GLY A C 1
ATOM 670 O O . GLY A 1 90 ? -11.878 7.099 5.446 1.00 93.94 90 GLY A O 1
ATOM 671 N N . GLN A 1 91 ? -10.538 6.047 3.996 1.00 94.56 91 GLN A N 1
ATOM 672 C CA . GLN A 1 91 ? -11.643 5.460 3.238 1.00 94.56 91 GLN A CA 1
ATOM 673 C C . GLN A 1 91 ? -12.325 4.358 4.056 1.00 94.56 91 GLN A C 1
ATOM 675 O O . GLN A 1 91 ? -11.657 3.503 4.633 1.00 94.56 91 GLN A O 1
ATOM 680 N N . GLN A 1 92 ? -13.656 4.347 4.075 1.00 94.75 92 GLN A N 1
ATOM 681 C CA . GLN A 1 92 ? -14.419 3.244 4.649 1.00 94.75 92 GLN A CA 1
ATOM 682 C C . GLN A 1 92 ? -14.463 2.078 3.662 1.00 94.75 92 GLN A C 1
ATOM 684 O O . GLN A 1 92 ? -14.768 2.289 2.489 1.00 94.75 92 GLN A O 1
ATOM 689 N N . VAL A 1 93 ? -14.155 0.874 4.143 1.00 95.56 93 VAL A N 1
ATOM 690 C CA . VAL A 1 93 ? -14.158 -0.349 3.342 1.00 95.56 93 VAL A CA 1
ATOM 691 C C . VAL A 1 93 ? -15.022 -1.441 3.950 1.00 95.56 93 VAL A C 1
ATOM 693 O O . VAL A 1 93 ? -15.233 -1.499 5.168 1.00 95.56 93 VAL A O 1
ATOM 696 N N . HIS A 1 94 ? -15.497 -2.334 3.088 1.00 94.94 94 HIS A N 1
ATOM 697 C CA . HIS A 1 94 ? -16.295 -3.494 3.469 1.00 94.94 94 HIS A CA 1
ATOM 698 C C . HIS A 1 94 ? -15.584 -4.822 3.191 1.00 94.94 94 HIS A C 1
ATOM 700 O O . HIS A 1 94 ? -14.614 -4.904 2.434 1.00 94.94 94 HIS A O 1
ATOM 706 N N . VAL A 1 95 ? -16.101 -5.893 3.797 1.00 94.31 95 VAL A N 1
ATOM 707 C CA . VAL A 1 95 ? -15.684 -7.266 3.485 1.00 94.31 95 VAL A CA 1
ATOM 708 C C . VAL A 1 95 ? -15.836 -7.525 1.983 1.00 94.31 95 VAL A C 1
ATOM 710 O O . VAL A 1 95 ? -16.896 -7.283 1.408 1.00 94.31 95 VAL A O 1
ATOM 713 N N . GLY A 1 96 ? -14.781 -8.033 1.349 1.00 93.62 96 GLY A N 1
ATOM 714 C CA . GLY A 1 96 ? -14.744 -8.308 -0.088 1.00 93.62 96 GLY A CA 1
ATOM 715 C C . GLY A 1 96 ? -14.235 -7.148 -0.950 1.00 93.62 96 GLY A C 1
ATOM 716 O O . GLY A 1 96 ? -14.070 -7.319 -2.159 1.00 93.62 96 GLY A O 1
ATOM 717 N N . GLU A 1 97 ? -13.938 -5.987 -0.365 1.00 94.50 97 GLU A N 1
ATOM 718 C CA . GLU A 1 97 ? -13.432 -4.836 -1.112 1.00 94.50 97 GLU A CA 1
ATOM 719 C C . GLU A 1 97 ? -11.955 -4.987 -1.501 1.00 94.50 97 GLU A C 1
ATOM 721 O O . GLU A 1 97 ? -11.134 -5.516 -0.747 1.00 94.50 97 GLU A O 1
ATOM 726 N N . VAL A 1 98 ? -11.603 -4.514 -2.700 1.00 94.56 98 VAL A N 1
ATOM 727 C CA . VAL A 1 98 ? -10.239 -4.596 -3.238 1.00 94.56 98 VAL A CA 1
ATOM 728 C C . VAL A 1 98 ? -9.413 -3.408 -2.752 1.00 94.56 98 VAL A C 1
ATOM 730 O O . VAL A 1 98 ? -9.651 -2.268 -3.148 1.00 94.56 98 VAL A O 1
ATOM 733 N N . LEU A 1 99 ? -8.393 -3.694 -1.947 1.00 94.62 99 LEU A N 1
ATOM 734 C CA . LEU A 1 99 ? -7.482 -2.696 -1.383 1.00 94.62 99 LEU A CA 1
ATOM 735 C C . LEU A 1 99 ? -6.346 -2.340 -2.341 1.00 94.62 99 LEU A C 1
ATOM 737 O O . LEU A 1 99 ? -5.930 -1.186 -2.449 1.00 94.62 99 LEU A O 1
ATOM 741 N N . ALA A 1 100 ? -5.827 -3.353 -3.029 1.00 94.31 100 ALA A N 1
ATOM 742 C CA . ALA A 1 100 ? -4.761 -3.191 -3.999 1.00 94.31 100 ALA A CA 1
ATOM 743 C C . ALA A 1 100 ? -4.828 -4.273 -5.077 1.00 94.31 100 ALA A C 1
ATOM 745 O O . ALA A 1 100 ? -5.443 -5.327 -4.905 1.00 94.31 100 ALA A O 1
ATOM 746 N N . ARG A 1 101 ? -4.164 -4.032 -6.204 1.00 92.75 101 ARG A N 1
ATOM 747 C CA . ARG A 1 101 ? -4.030 -4.992 -7.302 1.00 92.75 101 ARG A CA 1
ATOM 748 C C . ARG A 1 101 ? -2.564 -5.167 -7.628 1.00 92.75 101 ARG A C 1
ATOM 750 O O . ARG A 1 101 ? -1.866 -4.194 -7.869 1.00 92.75 101 ARG A O 1
ATOM 757 N N . ILE A 1 102 ? -2.104 -6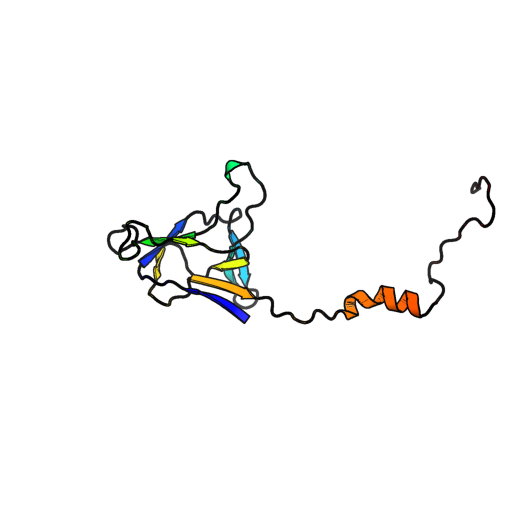.407 -7.674 1.00 91.75 102 ILE A N 1
ATOM 758 C CA . ILE A 1 102 ? -0.760 -6.739 -8.134 1.00 91.75 102 ILE A CA 1
ATOM 759 C C . ILE A 1 102 ? -0.875 -7.061 -9.623 1.00 91.75 102 ILE A C 1
ATOM 761 O O . ILE A 1 102 ? -1.511 -8.067 -9.972 1.00 91.75 102 ILE A O 1
ATOM 765 N N . PRO A 1 103 ? -0.312 -6.233 -10.518 1.00 87.06 103 PRO A N 1
ATOM 766 C CA . PRO A 1 103 ? -0.207 -6.582 -11.921 1.00 87.06 103 PRO A CA 1
ATOM 767 C C . PRO A 1 103 ? 0.606 -7.866 -12.023 1.00 87.06 103 PRO A C 1
ATOM 769 O O . PRO A 1 103 ? 1.763 -7.918 -11.618 1.00 87.06 103 PRO A O 1
ATOM 772 N N . THR A 1 104 ? -0.010 -8.928 -12.532 1.00 78.81 104 THR A N 1
ATOM 773 C CA . THR A 1 104 ? 0.791 -10.054 -13.001 1.00 78.81 104 THR A CA 1
ATOM 774 C C . THR A 1 104 ? 1.243 -9.659 -14.387 1.00 78.81 104 THR A C 1
ATOM 776 O O . THR A 1 104 ? 0.396 -9.376 -15.244 1.00 78.81 104 THR A O 1
ATOM 779 N N . GLU A 1 105 ? 2.554 -9.615 -14.610 1.00 67.50 105 GLU A N 1
ATOM 780 C CA . GLU A 1 105 ? 3.061 -9.708 -15.966 1.00 67.50 105 GLU A CA 1
ATOM 781 C C . GLU A 1 105 ? 2.467 -10.999 -16.529 1.00 67.50 105 GLU A C 1
ATOM 783 O O . GLU A 1 105 ? 2.882 -12.107 -16.195 1.00 67.50 105 GLU A O 1
ATOM 788 N N . SER A 1 106 ? 1.427 -10.874 -17.358 1.00 54.50 106 SER A N 1
ATOM 789 C CA . SER A 1 106 ? 1.223 -11.885 -18.377 1.00 54.50 106 SER A CA 1
ATOM 790 C C . SER A 1 106 ? 2.576 -11.964 -19.050 1.00 54.50 106 SER A C 1
ATOM 792 O O . SER A 1 106 ? 3.057 -10.921 -19.506 1.00 54.50 106 SER A O 1
ATOM 794 N N . GLN A 1 107 ? 3.192 -13.142 -19.059 1.00 49.88 107 GLN A N 1
ATOM 795 C CA . GLN A 1 107 ? 4.233 -13.446 -20.020 1.00 49.88 107 GLN A CA 1
ATOM 796 C C . GLN A 1 107 ? 3.621 -13.143 -21.393 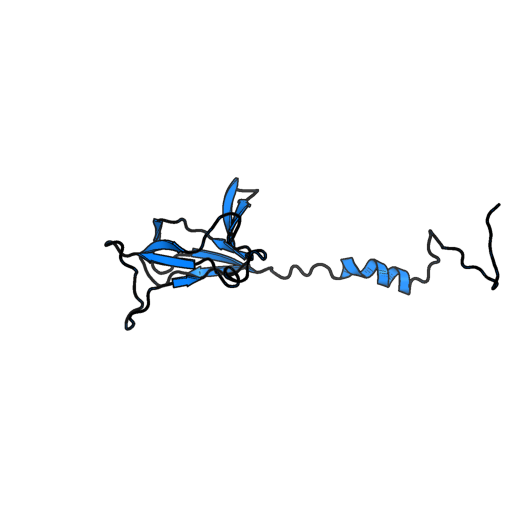1.00 49.88 107 GLN A C 1
ATOM 798 O O . GLN A 1 107 ? 3.071 -14.008 -22.060 1.00 49.88 107 GLN A O 1
ATOM 803 N N . LYS A 1 108 ? 3.667 -11.877 -21.825 1.00 50.34 108 LYS A N 1
ATOM 804 C CA . LYS A 1 108 ? 3.900 -11.588 -23.219 1.00 50.34 108 LYS A CA 1
ATOM 805 C C . LYS A 1 108 ? 5.193 -12.332 -23.409 1.00 50.34 108 LYS A C 1
ATOM 807 O O . LYS A 1 108 ? 6.186 -11.967 -22.781 1.00 50.34 108 LYS A O 1
ATOM 812 N N . THR A 1 109 ? 5.124 -13.452 -24.110 1.00 55.09 109 THR A N 1
ATOM 813 C CA . THR A 1 109 ? 6.267 -14.094 -24.727 1.00 55.09 109 THR A CA 1
ATOM 814 C C . THR A 1 109 ? 7.004 -12.946 -25.396 1.00 55.09 109 THR A C 1
ATOM 816 O O . THR A 1 109 ? 6.611 -12.492 -26.467 1.00 55.09 109 THR A O 1
ATOM 819 N N . ARG A 1 110 ? 7.936 -12.312 -24.671 1.00 53.59 110 ARG A N 1
ATOM 820 C CA . ARG A 1 110 ? 8.793 -11.289 -25.237 1.00 53.59 110 ARG A CA 1
ATOM 821 C C . ARG A 1 110 ? 9.571 -12.121 -26.198 1.00 53.59 110 ARG A C 1
ATOM 823 O O . ARG A 1 110 ? 10.304 -13.007 -25.769 1.00 53.59 110 ARG A O 1
ATOM 830 N N . ASP A 1 111 ? 9.218 -11.926 -27.452 1.00 53.16 111 ASP A N 1
ATOM 831 C CA . ASP A 1 111 ? 9.726 -12.651 -28.580 1.00 53.16 111 ASP A CA 1
ATOM 832 C C . ASP A 1 111 ? 11.222 -12.888 -28.341 1.00 53.16 111 ASP A C 1
ATOM 834 O O . ASP A 1 111 ? 12.022 -11.950 -28.335 1.00 53.16 111 ASP A O 1
ATOM 838 N N . ILE A 1 112 ? 11.586 -14.130 -27.996 1.00 54.50 112 ILE A N 1
ATOM 839 C CA . ILE A 1 112 ? 12.981 -14.528 -27.749 1.00 54.50 112 ILE A CA 1
ATOM 840 C C . ILE A 1 112 ? 13.826 -14.287 -29.007 1.00 54.50 112 ILE A C 1
ATOM 842 O O . ILE A 1 112 ? 15.051 -14.226 -28.935 1.00 54.50 112 ILE A O 1
ATOM 846 N N . THR A 1 113 ? 13.177 -14.050 -30.150 1.00 52.72 113 THR A N 1
ATOM 847 C CA . THR A 1 113 ? 13.802 -13.609 -31.394 1.00 52.72 113 THR A CA 1
ATOM 848 C C . THR A 1 113 ? 14.432 -12.216 -31.308 1.00 52.72 113 THR A C 1
ATOM 850 O O . THR A 1 113 ? 15.353 -11.934 -32.069 1.00 52.72 113 THR A O 1
ATOM 853 N N . GLY A 1 114 ? 14.060 -11.370 -30.336 1.00 53.28 114 GLY A N 1
ATOM 854 C CA . GLY A 1 114 ? 14.731 -10.083 -30.112 1.00 53.28 114 GLY A CA 1
ATOM 855 C C . GLY A 1 114 ? 16.193 -10.224 -29.658 1.00 53.28 114 GLY A C 1
ATOM 856 O O . GLY A 1 114 ? 16.976 -9.290 -29.809 1.00 53.28 114 GLY A O 1
ATOM 857 N N . GLY A 1 115 ? 16.568 -11.396 -29.124 1.00 53.72 115 GLY A N 1
ATOM 858 C CA . GLY A 1 115 ? 17.940 -11.765 -28.758 1.00 53.72 115 GLY A CA 1
ATOM 859 C C . GLY A 1 115 ? 18.674 -12.621 -29.802 1.00 53.72 115 GLY A C 1
ATOM 860 O O . GLY A 1 115 ? 19.876 -12.843 -29.665 1.00 53.72 115 GLY A O 1
ATOM 861 N N . LEU A 1 116 ? 17.997 -13.055 -30.873 1.00 58.00 116 LEU A N 1
ATOM 862 C CA . LEU A 1 116 ? 18.609 -13.796 -31.981 1.00 58.00 116 LEU A CA 1
ATOM 863 C C . LEU A 1 116 ? 19.529 -13.009 -32.942 1.00 58.00 116 LEU A C 1
ATOM 865 O O . LEU A 1 116 ? 20.170 -13.696 -33.740 1.00 58.00 116 LEU A O 1
ATOM 869 N N . PRO A 1 117 ? 19.683 -11.661 -32.920 1.00 57.91 117 PRO A N 1
ATOM 870 C CA . PRO A 1 117 ? 20.567 -10.993 -33.881 1.00 57.91 117 PRO A CA 1
ATOM 871 C C . PRO A 1 117 ? 21.998 -11.536 -33.835 1.00 57.91 117 PRO A C 1
ATOM 873 O O . PRO A 1 117 ? 22.600 -11.807 -34.868 1.00 57.91 117 PRO A O 1
ATOM 876 N N . ARG A 1 118 ? 22.510 -11.801 -32.625 1.00 59.28 118 ARG A N 1
ATOM 877 C CA . ARG A 1 118 ? 23.874 -12.306 -32.426 1.00 59.28 118 ARG A CA 1
ATOM 878 C C . ARG A 1 118 ? 24.044 -13.748 -32.906 1.00 59.28 118 ARG A C 1
ATOM 880 O O . ARG A 1 118 ? 25.117 -14.118 -33.360 1.00 59.28 118 ARG A O 1
ATOM 887 N N . VAL A 1 119 ? 22.996 -14.566 -32.796 1.00 62.38 119 VAL A N 1
ATOM 888 C CA . VAL A 1 119 ? 23.027 -15.975 -33.218 1.00 62.38 119 VAL A CA 1
ATOM 889 C C . VAL A 1 119 ? 22.914 -16.078 -34.739 1.00 62.38 119 VAL A C 1
ATOM 891 O O . VAL A 1 119 ? 23.635 -16.869 -35.336 1.00 62.38 119 VAL A O 1
ATOM 894 N N . ALA A 1 120 ? 22.082 -15.246 -35.376 1.00 63.19 120 ALA A N 1
ATOM 895 C CA . ALA A 1 120 ? 21.997 -15.168 -36.835 1.00 63.19 120 ALA A CA 1
ATOM 896 C C . ALA A 1 120 ? 23.341 -14.754 -37.462 1.00 63.19 120 ALA A C 1
ATOM 898 O O . ALA A 1 120 ? 23.813 -15.414 -38.383 1.00 63.19 120 ALA A O 1
ATOM 899 N N . GLU A 1 121 ? 24.014 -13.741 -36.904 1.00 61.62 121 GLU A N 1
ATOM 900 C CA . GLU A 1 121 ? 25.355 -13.326 -37.352 1.00 61.62 121 GLU A CA 1
ATOM 901 C C . GLU A 1 121 ? 26.399 -14.451 -37.228 1.00 61.62 121 GLU A C 1
ATOM 903 O O . GLU A 1 121 ? 27.224 -14.629 -38.124 1.00 61.62 121 GLU A O 1
ATOM 908 N N . LEU A 1 122 ? 26.345 -15.238 -36.145 1.00 64.81 122 LEU A N 1
ATOM 909 C CA . LEU A 1 122 ? 27.265 -16.356 -35.904 1.00 64.81 122 LEU A CA 1
ATOM 910 C C . LEU A 1 122 ? 27.023 -17.556 -36.835 1.00 64.81 122 LEU A C 1
ATOM 912 O O . LEU A 1 122 ? 27.977 -18.254 -37.171 1.00 64.81 122 LEU A O 1
ATOM 916 N N . PHE A 1 123 ? 25.779 -17.801 -37.260 1.00 65.69 123 PHE A N 1
ATOM 917 C CA . PHE A 1 123 ? 25.436 -18.918 -38.153 1.00 65.69 123 PHE A CA 1
ATOM 918 C C . PHE A 1 123 ? 25.575 -18.585 -39.642 1.00 65.69 123 PHE A C 1
ATOM 920 O O . PHE A 1 123 ? 25.810 -19.487 -40.443 1.00 65.69 123 PHE A O 1
ATOM 927 N N . GLU A 1 124 ? 25.457 -17.315 -40.031 1.00 68.31 124 GLU A N 1
ATOM 928 C CA . GLU A 1 124 ? 25.579 -16.904 -41.434 1.00 68.31 124 GLU A CA 1
ATOM 929 C C . GLU A 1 124 ? 27.034 -16.740 -41.911 1.00 68.31 124 GLU A C 1
ATOM 931 O O . GLU A 1 124 ? 27.251 -16.509 -43.100 1.00 68.31 124 GLU A O 1
ATOM 936 N N . ALA A 1 125 ? 28.023 -16.855 -41.010 1.00 64.50 125 ALA A N 1
ATOM 937 C CA . ALA A 1 125 ? 29.464 -16.804 -41.297 1.00 64.50 125 ALA A CA 1
ATOM 938 C C . ALA A 1 125 ? 29.894 -15.635 -42.213 1.00 64.50 125 ALA A C 1
ATOM 940 O O . ALA A 1 125 ? 30.845 -15.747 -42.989 1.00 64.50 125 ALA A O 1
ATOM 941 N N . ARG A 1 126 ? 29.188 -14.499 -42.147 1.00 70.12 126 ARG A N 1
ATOM 942 C CA . ARG A 1 126 ? 29.507 -13.319 -42.957 1.00 70.12 126 ARG A CA 1
ATOM 943 C C . ARG A 1 126 ? 30.647 -12.538 -42.316 1.00 70.12 126 ARG A C 1
ATOM 945 O O . ARG A 1 126 ? 30.660 -12.328 -41.105 1.00 70.12 126 ARG A O 1
ATOM 952 N N . SER A 1 127 ? 31.572 -12.047 -43.135 1.00 69.75 127 SER A N 1
ATOM 953 C CA . SER A 1 127 ? 32.596 -11.110 -42.674 1.00 69.75 127 SER A CA 1
ATOM 954 C C . SER A 1 127 ? 31.932 -9.841 -42.106 1.00 69.75 127 SER A C 1
ATOM 956 O O . SER A 1 127 ? 31.042 -9.288 -42.763 1.00 69.75 127 SER A O 1
ATOM 958 N N . PRO A 1 128 ? 32.326 -9.371 -40.906 1.00 70.69 128 PRO A N 1
ATOM 959 C CA . PRO A 1 128 ? 31.786 -8.148 -40.319 1.00 70.69 128 PRO A CA 1
ATOM 960 C C . PRO A 1 128 ? 31.967 -6.956 -41.263 1.00 70.69 128 PRO A C 1
ATOM 962 O O . PRO A 1 128 ? 33.022 -6.807 -41.875 1.00 70.69 128 PRO A O 1
ATOM 965 N N . LYS A 1 129 ? 30.956 -6.084 -41.364 1.00 70.69 129 LYS A N 1
ATOM 966 C CA . LYS A 1 129 ? 31.035 -4.866 -42.196 1.00 70.69 129 LYS A CA 1
ATOM 967 C C . LYS A 1 129 ? 32.070 -3.857 -41.687 1.00 70.69 129 LYS A C 1
ATOM 969 O O . LYS A 1 129 ? 32.546 -3.049 -42.473 1.00 70.69 129 LYS A O 1
ATOM 974 N N . ASP A 1 130 ? 32.396 -3.923 -40.399 1.00 69.56 130 ASP A N 1
ATOM 975 C CA . ASP A 1 130 ? 33.390 -3.083 -39.731 1.00 69.56 130 ASP A CA 1
ATOM 976 C C . ASP A 1 130 ? 34.458 -3.991 -39.099 1.00 69.56 130 ASP A C 1
ATOM 978 O O . ASP A 1 130 ? 34.470 -4.261 -37.897 1.00 69.56 130 ASP A O 1
ATOM 982 N N . ALA A 1 131 ? 35.260 -4.625 -39.957 1.00 69.81 131 ALA A N 1
ATOM 983 C CA . ALA A 1 131 ? 36.259 -5.598 -39.536 1.00 69.81 131 ALA A CA 1
ATOM 984 C C . ALA A 1 131 ? 37.489 -4.888 -38.954 1.00 69.81 131 ALA A C 1
ATOM 986 O O . ALA A 1 131 ? 38.163 -4.119 -39.638 1.00 69.81 131 ALA A O 1
ATOM 987 N N . ALA A 1 132 ? 37.812 -5.188 -37.697 1.00 78.12 132 ALA A N 1
ATOM 988 C CA . ALA A 1 132 ? 39.070 -4.763 -37.100 1.00 78.12 132 ALA A CA 1
ATOM 989 C C . ALA A 1 132 ? 40.242 -5.537 -37.723 1.00 78.12 132 ALA A C 1
ATOM 991 O O . ALA A 1 132 ? 40.176 -6.757 -37.892 1.00 78.12 132 ALA A O 1
ATOM 992 N N . VAL A 1 133 ? 41.328 -4.830 -38.034 1.00 78.38 133 VAL A N 1
ATOM 993 C CA . VAL A 1 133 ? 42.569 -5.433 -38.530 1.00 78.38 133 VAL A CA 1
ATOM 994 C C . VAL A 1 133 ? 43.402 -5.889 -37.336 1.00 78.38 133 VAL A C 1
ATOM 996 O O . VAL A 1 133 ? 43.731 -5.092 -36.457 1.00 78.38 133 VAL A O 1
ATOM 999 N N . LEU A 1 134 ? 43.740 -7.176 -37.301 1.00 82.00 134 LEU A N 1
ATOM 1000 C CA . LEU A 1 134 ? 44.689 -7.730 -36.339 1.00 82.00 134 LEU A CA 1
ATOM 1001 C C . LEU A 1 134 ? 46.100 -7.674 -36.929 1.00 82.00 134 LEU A C 1
ATOM 1003 O O . LEU A 1 134 ? 46.278 -7.806 -38.138 1.00 82.00 134 LEU A O 1
ATOM 1007 N N . ALA A 1 135 ? 47.109 -7.491 -36.079 1.00 84.00 135 ALA A N 1
ATOM 1008 C CA . ALA A 1 135 ? 48.498 -7.555 -36.517 1.00 84.00 135 ALA A CA 1
ATOM 1009 C C . ALA A 1 135 ? 48.847 -8.999 -36.915 1.00 84.00 135 ALA A C 1
ATOM 1011 O O . ALA A 1 135 ? 48.785 -9.903 -36.084 1.00 84.00 135 ALA A O 1
ATOM 1012 N N . GLU A 1 136 ? 49.219 -9.212 -38.178 1.00 81.12 136 GLU A N 1
ATOM 1013 C CA . GLU A 1 136 ? 49.577 -10.540 -38.703 1.00 81.12 136 GLU A CA 1
ATOM 1014 C C . GLU A 1 136 ? 50.915 -11.057 -38.158 1.00 81.12 136 GLU A C 1
ATOM 1016 O O . GLU A 1 136 ? 51.188 -12.256 -38.189 1.00 81.12 136 GLU A O 1
ATOM 1021 N N . VAL A 1 137 ? 51.759 -10.151 -37.660 1.00 82.25 137 VAL A N 1
ATOM 1022 C CA . VAL A 1 137 ? 53.127 -10.452 -37.244 1.00 82.25 137 VAL A CA 1
ATOM 1023 C C . VAL A 1 137 ? 53.394 -9.869 -35.865 1.00 82.25 137 VAL A C 1
ATOM 1025 O O . VAL A 1 137 ? 52.990 -8.749 -35.551 1.00 82.25 137 VAL A O 1
ATOM 1028 N N . THR A 1 138 ? 54.118 -10.621 -35.041 1.00 85.06 138 THR A N 1
ATOM 1029 C CA . THR A 1 138 ? 54.557 -10.160 -33.724 1.00 85.06 138 THR A CA 1
ATOM 1030 C C . THR A 1 138 ? 55.635 -9.089 -33.875 1.00 85.06 138 THR A C 1
ATOM 1032 O O . THR A 1 138 ? 56.695 -9.347 -34.442 1.00 85.06 138 THR A O 1
ATOM 1035 N N . GLY A 1 139 ? 55.393 -7.896 -33.333 1.00 86.62 139 GLY A N 1
ATOM 1036 C CA . GLY A 1 139 ? 56.353 -6.796 -33.358 1.00 86.62 139 GLY A CA 1
ATOM 1037 C C . GLY A 1 139 ? 55.787 -5.505 -32.772 1.00 86.62 139 GLY A C 1
ATOM 1038 O O . GLY A 1 139 ? 54.639 -5.454 -32.332 1.00 86.62 139 GLY A O 1
ATOM 1039 N N . THR A 1 140 ? 56.602 -4.455 -32.769 1.00 84.31 140 THR A N 1
ATOM 1040 C CA . THR A 1 140 ? 56.188 -3.114 -32.338 1.00 84.31 140 THR A CA 1
ATOM 1041 C C . THR A 1 140 ? 55.672 -2.335 -33.545 1.00 84.31 140 THR A C 1
ATOM 1043 O O . THR A 1 140 ? 56.420 -2.122 -34.497 1.00 84.31 140 THR A O 1
ATOM 1046 N N . VAL A 1 141 ? 54.409 -1.900 -33.506 1.00 81.25 141 VAL A N 1
ATOM 1047 C CA . VAL A 1 141 ? 53.783 -1.083 -34.560 1.00 81.25 141 VAL A CA 1
ATOM 1048 C C . VAL A 1 141 ? 53.694 0.368 -34.091 1.00 81.25 141 VAL A C 1
ATOM 1050 O O . VAL A 1 141 ? 53.246 0.637 -32.978 1.00 81.25 141 VAL A O 1
ATOM 1053 N N . SER A 1 142 ? 54.092 1.305 -34.947 1.00 82.25 142 SER A N 1
ATOM 1054 C CA . SER A 1 142 ? 53.907 2.745 -34.746 1.00 82.25 142 SER A CA 1
ATOM 1055 C C . SER A 1 142 ? 53.270 3.359 -35.989 1.00 82.25 142 SER A C 1
ATOM 1057 O O . SER A 1 142 ? 53.673 3.025 -37.102 1.00 82.25 142 SER A O 1
ATOM 1059 N N . PHE A 1 143 ? 52.312 4.266 -35.805 1.00 74.31 143 PHE A N 1
ATOM 1060 C CA . PHE A 1 143 ? 51.759 5.078 -36.890 1.00 74.31 143 PHE A CA 1
ATOM 1061 C C . PHE A 1 143 ? 52.626 6.329 -37.072 1.00 74.31 143 PHE A C 1
ATOM 1063 O O . PHE A 1 143 ? 53.011 6.951 -36.080 1.00 74.31 143 PHE A O 1
ATOM 1070 N N . GLY A 1 144 ? 52.937 6.667 -38.321 1.00 61.28 144 GLY A N 1
ATOM 1071 C CA . GLY A 1 144 ? 53.641 7.883 -38.729 1.00 61.28 144 GLY A CA 1
ATOM 1072 C C . GLY A 1 144 ? 52.883 8.568 -39.848 1.00 61.28 144 GLY A C 1
ATOM 1073 O O . GLY A 1 144 ? 52.285 7.830 -40.664 1.00 61.28 144 GLY A O 1
#

Secondary structure (DSSP, 8-state):
-EEEEE-SS-EEEEEES--BTTTEEEEE-TTT--EEEEE-------TTSTT---EEEEE-TTSPBPBPTTSS-B-EEEPPTT-EE---TT-EE-TT-EEEEEE--------GGGGTHHHHHHHTTPPPSSPPPPPSSSS-----

Organism: Escherichia coli (NCBI:txid562)